Protein AF-A0A0S8ENV4-F1 (afdb_monomer_lite)

Structure (mmCIF, N/CA/C/O backbone):
data_AF-A0A0S8ENV4-F1
#
_entry.id   AF-A0A0S8ENV4-F1
#
loop_
_atom_site.group_PDB
_atom_site.id
_atom_site.type_symbol
_atom_site.label_atom_id
_atom_site.label_alt_id
_atom_site.label_comp_id
_atom_site.label_asym_id
_atom_site.label_entity_id
_atom_site.label_seq_id
_atom_site.pdbx_PDB_ins_code
_atom_site.Cartn_x
_atom_site.Cartn_y
_atom_site.Cartn_z
_atom_site.occupancy
_atom_site.B_iso_or_equiv
_atom_site.auth_seq_id
_atom_site.auth_comp_id
_atom_site.auth_asym_id
_atom_site.auth_atom_id
_atom_site.pdbx_PDB_model_num
ATOM 1 N N . MET A 1 1 ? 2.611 10.931 -15.092 1.00 64.75 1 MET A N 1
ATOM 2 C CA . MET A 1 1 ? 2.718 10.372 -13.723 1.00 64.75 1 MET A CA 1
ATOM 3 C C . MET A 1 1 ? 1.724 10.966 -12.720 1.00 64.75 1 MET A C 1
ATOM 5 O O . MET A 1 1 ? 1.027 10.180 -12.105 1.00 64.75 1 MET A O 1
ATOM 9 N N . TYR A 1 2 ? 1.572 12.291 -12.578 1.00 74.19 2 TYR A N 1
ATOM 10 C CA . TYR A 1 2 ? 0.789 12.902 -11.478 1.00 74.19 2 TYR A CA 1
ATOM 11 C C . TYR A 1 2 ? -0.680 12.464 -11.301 1.00 74.19 2 TYR A C 1
ATOM 13 O O . TYR A 1 2 ? -1.151 12.374 -10.174 1.00 74.19 2 TYR A O 1
ATOM 21 N N . LEU A 1 3 ? -1.425 12.195 -12.379 1.00 83.12 3 LEU A N 1
ATOM 22 C CA . LEU A 1 3 ? -2.803 11.687 -12.252 1.00 83.12 3 LEU A CA 1
ATOM 23 C C . LEU A 1 3 ? -2.834 10.184 -11.953 1.00 83.12 3 LEU A C 1
ATOM 25 O O . LEU A 1 3 ? -3.676 9.704 -11.200 1.00 83.12 3 LEU A O 1
ATOM 29 N N . LEU A 1 4 ? -1.879 9.449 -12.523 1.00 83.06 4 LEU A N 1
ATOM 30 C CA . LEU A 1 4 ? -1.761 8.008 -12.346 1.00 83.06 4 LEU A CA 1
ATOM 31 C C . LEU A 1 4 ? -1.378 7.663 -10.900 1.00 83.06 4 LEU A C 1
ATOM 33 O O . LEU A 1 4 ? -1.921 6.718 -10.338 1.00 83.06 4 LEU A O 1
ATOM 37 N N . THR A 1 5 ? -0.516 8.463 -10.266 1.00 86.00 5 THR A N 1
ATOM 38 C CA . THR A 1 5 ? -0.148 8.287 -8.852 1.00 86.00 5 THR A CA 1
ATOM 39 C C . THR A 1 5 ? -1.359 8.385 -7.931 1.00 86.00 5 THR A C 1
ATOM 41 O O . THR A 1 5 ? -1.475 7.579 -7.017 1.00 86.00 5 THR A O 1
ATOM 44 N N . GLN A 1 6 ? -2.300 9.298 -8.198 1.00 90.06 6 GLN A N 1
ATOM 45 C CA . GLN A 1 6 ? -3.540 9.389 -7.417 1.00 90.06 6 GLN A CA 1
ATOM 46 C C . GLN A 1 6 ? -4.375 8.111 -7.537 1.00 90.06 6 GLN A C 1
ATOM 48 O O . GLN A 1 6 ? -4.850 7.587 -6.531 1.00 90.06 6 GLN A O 1
ATOM 53 N N . ALA A 1 7 ? -4.504 7.569 -8.752 1.00 90.44 7 ALA A N 1
ATOM 54 C CA . ALA A 1 7 ? -5.225 6.321 -8.975 1.00 90.44 7 ALA A CA 1
ATOM 55 C C . ALA A 1 7 ? -4.591 5.152 -8.204 1.00 90.44 7 ALA A C 1
ATOM 57 O O . ALA A 1 7 ? -5.314 4.409 -7.541 1.00 90.44 7 ALA A O 1
ATOM 58 N N . TYR A 1 8 ? -3.260 5.017 -8.224 1.00 90.19 8 TYR A N 1
ATOM 59 C CA . TYR A 1 8 ? -2.560 3.998 -7.435 1.00 90.19 8 TYR A CA 1
ATOM 60 C C . TYR A 1 8 ? -2.781 4.193 -5.937 1.00 90.19 8 TYR A C 1
ATOM 62 O O . TYR A 1 8 ? -3.260 3.276 -5.272 1.00 90.19 8 TYR A O 1
ATOM 70 N N . PHE A 1 9 ? -2.508 5.400 -5.435 1.00 91.12 9 PHE A N 1
ATOM 71 C CA . PHE A 1 9 ? -2.544 5.709 -4.008 1.00 91.12 9 PHE A CA 1
ATOM 72 C C . PHE A 1 9 ? -3.914 5.452 -3.404 1.00 91.12 9 PHE A C 1
ATOM 74 O O . PHE A 1 9 ? -4.012 4.808 -2.362 1.00 91.12 9 PHE A O 1
ATOM 81 N N . LEU A 1 10 ? -4.976 5.892 -4.072 1.00 92.56 10 LEU A N 1
ATOM 82 C CA . LEU A 1 10 ? -6.334 5.629 -3.612 1.00 92.56 10 LEU A CA 1
ATOM 83 C C . LEU A 1 10 ? -6.660 4.135 -3.687 1.00 92.56 10 LEU A C 1
ATOM 85 O O . LEU A 1 10 ? -7.176 3.569 -2.725 1.00 92.56 10 LEU A O 1
ATOM 89 N N . THR A 1 11 ? -6.317 3.477 -4.798 1.00 94.44 11 THR A N 1
ATOM 90 C CA . THR A 1 11 ? -6.672 2.070 -5.020 1.00 94.44 11 THR A CA 1
ATOM 91 C C . THR A 1 11 ? -6.085 1.172 -3.945 1.00 94.44 11 THR A C 1
ATOM 93 O O . THR A 1 11 ? -6.843 0.458 -3.284 1.00 94.44 11 THR A O 1
ATOM 96 N N . TYR A 1 12 ? -4.767 1.198 -3.735 1.00 94.25 12 TYR A N 1
ATOM 97 C CA . TYR A 1 12 ? -4.153 0.275 -2.786 1.00 94.25 12 TYR A CA 1
ATOM 98 C C . TYR A 1 12 ? -4.531 0.624 -1.338 1.00 94.25 12 TYR A C 1
ATOM 100 O O . TYR A 1 12 ? -4.786 -0.292 -0.563 1.00 94.25 12 TYR A O 1
ATOM 108 N N . HIS A 1 13 ? -4.655 1.907 -0.957 1.00 93.06 13 HIS A N 1
ATOM 109 C CA . HIS A 1 13 ? -5.015 2.271 0.420 1.00 93.06 13 HIS A CA 1
ATOM 110 C C . HIS A 1 13 ? -6.446 1.844 0.744 1.00 93.06 13 HIS A C 1
ATOM 112 O O . HIS A 1 13 ? -6.684 1.184 1.758 1.00 93.06 13 HIS A O 1
ATOM 118 N N . THR A 1 14 ? -7.408 2.170 -0.124 1.00 93.31 14 THR A N 1
ATOM 119 C CA . THR A 1 14 ? -8.816 1.835 0.105 1.00 93.31 14 THR A CA 1
ATOM 120 C C . THR A 1 14 ? -9.017 0.325 0.152 1.00 93.31 14 THR A C 1
ATOM 122 O O . THR A 1 14 ? -9.626 -0.199 1.086 1.00 93.31 14 THR A O 1
ATOM 125 N N . THR A 1 15 ? -8.484 -0.400 -0.828 1.00 95.00 15 THR A N 1
ATOM 126 C CA . THR A 1 15 ? -8.673 -1.853 -0.905 1.00 95.00 15 THR A CA 1
ATOM 127 C C . THR A 1 15 ? -7.898 -2.599 0.181 1.00 95.00 15 THR A C 1
ATOM 129 O O . THR A 1 15 ? -8.442 -3.548 0.748 1.00 95.00 15 THR A O 1
ATOM 132 N N . ALA A 1 16 ? -6.689 -2.164 0.556 1.00 94.06 16 ALA A N 1
ATOM 133 C CA . ALA A 1 16 ? -5.954 -2.748 1.678 1.00 94.06 16 ALA A CA 1
ATOM 134 C C . ALA A 1 16 ? -6.716 -2.587 2.997 1.00 94.06 16 ALA A C 1
ATOM 136 O O . ALA A 1 16 ? -6.852 -3.559 3.740 1.00 94.06 16 ALA A O 1
ATOM 137 N N . VAL A 1 17 ? -7.279 -1.405 3.270 1.00 91.75 17 VAL A N 1
ATOM 138 C CA . VAL A 1 17 ? -8.107 -1.181 4.465 1.00 91.75 17 VAL A CA 1
ATOM 139 C C . VAL A 1 17 ? -9.339 -2.086 4.454 1.00 91.75 17 VAL A C 1
ATOM 141 O O . VAL A 1 17 ? -9.632 -2.719 5.470 1.00 91.75 17 VAL A O 1
ATOM 144 N N . VAL A 1 18 ? -10.028 -2.223 3.316 1.00 92.38 18 VAL A N 1
ATOM 145 C CA . VAL A 1 18 ? -11.169 -3.147 3.177 1.00 92.38 18 VAL A CA 1
ATOM 146 C C . VAL A 1 18 ? -10.757 -4.591 3.483 1.00 92.38 18 VAL A C 1
ATOM 148 O O . VAL A 1 18 ? -11.434 -5.263 4.263 1.00 92.38 18 VAL A O 1
ATOM 151 N N . VAL A 1 19 ? -9.636 -5.064 2.931 1.00 93.50 19 VAL A N 1
ATOM 152 C CA . VAL A 1 19 ? -9.117 -6.421 3.174 1.00 93.50 19 VAL A CA 1
ATOM 153 C C . VAL A 1 19 ? -8.758 -6.620 4.646 1.00 93.50 19 VAL A C 1
ATOM 155 O O . VAL A 1 19 ? -9.214 -7.585 5.258 1.00 93.50 19 VAL A O 1
ATOM 158 N N . LEU A 1 20 ? -8.008 -5.697 5.249 1.00 91.50 20 LEU A N 1
ATOM 159 C CA . LEU A 1 20 ? -7.611 -5.768 6.659 1.00 91.50 20 LEU A CA 1
ATOM 160 C C . LEU A 1 20 ? -8.832 -5.771 7.592 1.00 91.50 20 LEU A C 1
ATOM 162 O O . LEU A 1 20 ? -8.895 -6.568 8.532 1.00 91.50 20 LEU A O 1
ATOM 166 N N . ARG A 1 21 ? -9.848 -4.946 7.307 1.00 89.25 21 ARG A N 1
ATOM 167 C CA . ARG A 1 21 ? -11.116 -4.929 8.058 1.00 89.25 21 ARG A CA 1
ATOM 168 C C . ARG A 1 21 ? -11.882 -6.235 7.881 1.00 89.25 21 ARG A C 1
ATOM 170 O O . ARG A 1 21 ? -12.423 -6.772 8.851 1.00 89.25 21 ARG A O 1
ATOM 177 N N . ARG A 1 22 ? -11.908 -6.789 6.668 1.00 90.69 22 ARG A N 1
ATOM 178 C CA . ARG A 1 22 ? -12.562 -8.073 6.393 1.00 90.69 22 ARG A CA 1
ATOM 179 C C . ARG A 1 22 ? -11.885 -9.221 7.133 1.00 90.69 22 ARG A C 1
ATOM 181 O O . ARG A 1 22 ? -12.584 -10.044 7.713 1.00 90.69 22 ARG A O 1
ATOM 188 N N . ILE A 1 23 ? -10.555 -9.247 7.170 1.00 89.62 23 ILE A N 1
ATOM 189 C CA . ILE A 1 23 ? -9.777 -10.214 7.952 1.00 89.62 23 ILE A CA 1
ATOM 190 C C . ILE A 1 23 ? -10.142 -10.100 9.435 1.00 89.62 23 ILE A C 1
ATOM 192 O O . ILE A 1 23 ? -10.471 -11.105 10.059 1.00 89.62 23 ILE A O 1
ATOM 196 N N . ARG A 1 24 ? -10.172 -8.883 9.991 1.00 85.44 24 ARG A N 1
ATOM 197 C CA . ARG A 1 24 ? -10.464 -8.662 11.416 1.00 85.44 24 ARG A CA 1
ATOM 198 C C . ARG A 1 24 ? -11.903 -8.993 11.821 1.00 85.44 24 ARG A C 1
ATOM 200 O O . ARG A 1 24 ? -12.134 -9.401 12.952 1.00 85.44 24 ARG A O 1
ATOM 207 N N . THR A 1 25 ? -12.863 -8.800 10.920 1.00 86.12 25 THR A N 1
ATOM 208 C CA . THR A 1 25 ? -14.289 -9.103 11.154 1.00 86.12 25 THR A CA 1
ATOM 209 C C . THR A 1 25 ? -14.671 -10.535 10.786 1.00 86.12 25 THR A C 1
ATOM 211 O O . THR A 1 25 ? -15.765 -10.994 11.118 1.00 86.12 25 THR A O 1
ATOM 214 N N . SER A 1 26 ? -13.795 -11.260 10.091 1.00 85.94 26 SER A N 1
ATOM 215 C CA . SER A 1 26 ? -14.014 -12.669 9.785 1.00 85.94 26 SER A CA 1
ATOM 216 C C . SER A 1 26 ? -13.936 -13.523 11.054 1.00 85.94 26 SER A C 1
ATOM 218 O O . SER A 1 26 ? -13.189 -13.221 11.979 1.00 85.94 26 SER A O 1
ATOM 220 N N . ARG A 1 27 ? -14.670 -14.642 11.084 1.00 78.69 27 ARG A N 1
ATOM 221 C CA . ARG A 1 27 ? -14.599 -15.639 12.171 1.00 78.69 27 ARG A CA 1
ATOM 222 C C . ARG A 1 27 ? -13.315 -16.483 12.128 1.00 78.69 27 ARG A C 1
ATOM 224 O O . ARG A 1 27 ? -13.289 -17.589 12.661 1.00 78.69 27 ARG A O 1
ATOM 231 N N . LEU A 1 28 ? -12.277 -16.007 11.443 1.00 79.50 28 LEU A N 1
ATOM 232 C CA . LEU A 1 28 ? -10.992 -16.685 11.411 1.00 79.50 28 LEU A CA 1
ATOM 233 C C . LEU A 1 28 ? -10.353 -16.594 12.807 1.00 79.50 28 LEU A C 1
ATOM 235 O O . LEU A 1 28 ? -10.440 -15.540 13.442 1.00 79.50 28 LEU A O 1
ATOM 239 N N . PRO A 1 29 ? -9.688 -17.656 13.296 1.00 76.81 29 PRO A N 1
ATOM 240 C CA . PRO A 1 29 ? -8.992 -17.658 14.582 1.00 76.81 29 PRO A CA 1
ATOM 241 C C . PRO A 1 29 ? -7.675 -16.870 14.491 1.00 76.81 29 PRO A C 1
ATOM 243 O O . PRO A 1 29 ? -6.591 -17.375 14.776 1.00 76.81 29 PRO A O 1
ATOM 246 N N . VAL A 1 30 ? -7.751 -15.616 14.047 1.00 75.69 30 VAL A N 1
ATOM 247 C CA . VAL A 1 30 ? -6.604 -14.726 13.912 1.00 75.69 30 VAL A CA 1
ATOM 248 C C . VAL A 1 30 ? -6.269 -14.198 15.300 1.00 75.69 30 VAL A C 1
ATOM 250 O O . VAL A 1 30 ? -6.838 -13.215 15.776 1.00 75.69 30 VAL A O 1
ATOM 253 N N . GLY A 1 31 ? -5.349 -14.878 15.981 1.00 76.12 31 GLY A N 1
ATOM 254 C CA . GLY A 1 31 ? -4.799 -14.388 17.240 1.00 76.12 31 GLY A CA 1
ATOM 255 C C . GLY A 1 31 ? -4.116 -13.027 17.055 1.00 76.12 31 GLY A C 1
ATOM 256 O O . GLY A 1 31 ? -3.624 -12.707 15.972 1.00 76.12 31 GLY A O 1
ATOM 257 N N . LYS A 1 32 ? -4.016 -12.232 18.130 1.00 78.31 32 LYS A N 1
ATOM 258 C CA . LYS A 1 32 ? -3.357 -10.906 18.111 1.00 78.31 32 LYS A CA 1
ATOM 259 C C . LYS A 1 32 ? -1.937 -10.947 17.520 1.00 78.31 32 LYS A C 1
ATOM 261 O O . LYS A 1 32 ? -1.518 -9.999 16.868 1.00 78.31 32 LYS A O 1
ATOM 266 N N . MET A 1 33 ? -1.228 -12.063 17.700 1.00 83.75 33 MET A N 1
ATOM 267 C CA . MET A 1 33 ? 0.126 -12.284 17.182 1.00 83.75 33 MET A CA 1
ATOM 268 C C . MET A 1 33 ? 0.185 -12.497 15.659 1.00 83.75 33 MET A C 1
ATOM 270 O O . MET A 1 33 ? 1.220 -12.256 15.051 1.00 83.75 33 MET A O 1
ATOM 274 N N . MET A 1 34 ? -0.918 -12.904 15.023 1.00 87.50 34 MET A N 1
ATOM 275 C CA . MET A 1 34 ? -0.986 -13.064 13.565 1.00 87.50 34 MET A CA 1
ATOM 276 C C . MET A 1 34 ? -1.250 -11.745 12.834 1.00 87.50 34 MET A C 1
ATOM 278 O O . MET A 1 34 ? -1.079 -11.673 11.619 1.00 87.50 34 MET A O 1
ATOM 282 N N . TRP A 1 35 ? -1.648 -10.692 13.552 1.00 87.69 35 TRP A N 1
ATOM 283 C CA . TRP A 1 35 ? -1.983 -9.411 12.938 1.00 87.69 35 TRP A CA 1
ATOM 284 C C . TRP A 1 35 ? -0.809 -8.762 12.185 1.00 87.69 35 TRP A C 1
ATOM 286 O O . TRP A 1 35 ? -1.006 -8.406 11.023 1.00 87.69 35 TRP A O 1
ATOM 296 N N . PRO A 1 36 ? 0.418 -8.668 12.746 1.00 91.50 36 PRO A N 1
ATOM 297 C CA . PRO A 1 36 ? 1.564 -8.13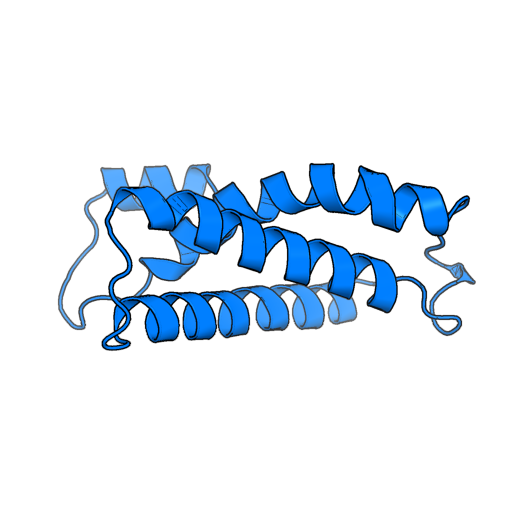0 12.009 1.00 91.50 36 PRO A CA 1
ATOM 298 C C . PRO A 1 36 ? 1.908 -8.950 10.761 1.00 91.50 36 PRO A C 1
ATOM 300 O O . PRO A 1 36 ? 2.269 -8.383 9.736 1.00 91.50 36 PRO A O 1
ATOM 303 N N . VAL A 1 37 ? 1.744 -10.276 10.823 1.00 92.75 37 VAL A N 1
ATOM 304 C CA . VAL A 1 37 ? 2.004 -11.178 9.690 1.00 92.75 37 VAL A CA 1
ATOM 305 C C . VAL A 1 37 ? 1.010 -10.929 8.555 1.00 92.75 37 VAL A C 1
ATOM 307 O O . VAL A 1 37 ? 1.397 -10.864 7.392 1.00 92.75 37 VAL A O 1
ATOM 310 N N . LEU A 1 38 ? -0.268 -10.741 8.883 1.00 92.69 38 LEU A N 1
ATOM 311 C CA . LEU A 1 38 ? -1.312 -10.456 7.898 1.00 92.69 38 LEU A CA 1
ATOM 312 C C . LEU A 1 38 ? -1.179 -9.049 7.317 1.00 92.69 38 LEU A C 1
ATOM 314 O O . LEU A 1 38 ? -1.335 -8.878 6.110 1.00 92.69 38 LEU A O 1
ATOM 318 N N . LEU A 1 39 ? -0.833 -8.060 8.147 1.00 93.81 39 LEU A N 1
ATOM 319 C CA . LEU A 1 39 ? -0.497 -6.717 7.681 1.00 93.81 39 LEU A CA 1
ATOM 320 C C . LEU A 1 39 ? 0.666 -6.765 6.687 1.00 93.81 39 LEU A C 1
ATOM 322 O O . LEU A 1 39 ? 0.550 -6.216 5.594 1.00 93.81 39 LEU A O 1
ATOM 326 N N . PHE A 1 40 ? 1.746 -7.467 7.037 1.00 95.50 40 PHE A N 1
ATOM 327 C CA . PHE A 1 40 ? 2.891 -7.666 6.154 1.00 95.50 40 PHE A CA 1
ATOM 328 C C . PHE A 1 40 ? 2.484 -8.352 4.845 1.00 95.50 40 PHE A C 1
ATOM 330 O O . PHE A 1 40 ? 2.866 -7.894 3.774 1.00 95.50 40 PHE A O 1
ATOM 337 N N . ALA A 1 41 ? 1.667 -9.406 4.902 1.00 95.44 41 ALA A N 1
ATOM 338 C CA . ALA A 1 41 ? 1.216 -10.119 3.709 1.00 95.44 41 ALA A CA 1
ATOM 339 C C . ALA A 1 41 ? 0.406 -9.217 2.760 1.00 95.44 41 ALA A C 1
ATOM 341 O O . ALA A 1 41 ? 0.646 -9.223 1.550 1.00 95.44 41 ALA A O 1
ATOM 342 N N . VAL A 1 42 ? -0.520 -8.410 3.291 1.00 95.81 42 VAL A N 1
ATOM 343 C CA . VAL A 1 42 ? -1.307 -7.449 2.498 1.00 95.81 42 VAL A CA 1
ATOM 344 C C . VAL A 1 42 ? -0.408 -6.348 1.925 1.00 95.81 42 VAL A C 1
ATOM 346 O O . VAL A 1 42 ? -0.512 -6.037 0.739 1.00 95.81 42 VAL A O 1
ATOM 349 N N . ALA A 1 43 ? 0.501 -5.799 2.734 1.00 96.25 43 ALA A N 1
ATOM 350 C CA . ALA A 1 43 ? 1.468 -4.785 2.316 1.00 96.25 43 ALA A CA 1
ATOM 351 C C . ALA A 1 43 ? 2.386 -5.288 1.195 1.00 96.25 43 ALA A C 1
ATOM 353 O O . ALA A 1 43 ? 2.519 -4.638 0.160 1.00 96.25 43 ALA A O 1
ATOM 354 N N . TYR A 1 44 ? 2.979 -6.470 1.358 1.00 96.56 44 TYR A N 1
ATOM 355 C CA . TYR A 1 44 ? 3.846 -7.071 0.349 1.00 96.56 44 TYR A CA 1
ATOM 356 C C . TYR A 1 44 ? 3.092 -7.370 -0.949 1.00 96.56 44 TYR A C 1
ATOM 358 O O . TYR A 1 44 ? 3.600 -7.083 -2.032 1.00 96.56 44 TYR A O 1
ATOM 366 N N . SER A 1 45 ? 1.860 -7.879 -0.851 1.00 96.00 45 SER A N 1
ATOM 367 C CA . SER A 1 45 ? 1.022 -8.149 -2.025 1.00 96.00 45 SER A CA 1
ATOM 368 C C . SER A 1 45 ? 0.779 -6.880 -2.843 1.00 96.00 45 SER A C 1
ATOM 370 O O . SER A 1 45 ? 0.968 -6.890 -4.058 1.00 96.00 45 SER A O 1
ATOM 372 N N . TRP A 1 46 ? 0.438 -5.767 -2.184 1.00 96.62 46 TRP A N 1
ATOM 373 C CA . TRP A 1 46 ? 0.254 -4.481 -2.858 1.00 96.62 46 TRP A CA 1
ATOM 374 C C . TRP A 1 46 ? 1.553 -3.911 -3.425 1.00 96.62 46 TRP A C 1
ATOM 376 O O . TRP A 1 46 ? 1.553 -3.466 -4.570 1.00 96.62 46 TRP A O 1
ATOM 386 N N . ALA A 1 47 ? 2.670 -4.004 -2.699 1.00 95.69 47 ALA A N 1
ATOM 387 C CA . ALA A 1 47 ? 3.983 -3.587 -3.203 1.00 95.69 47 ALA A CA 1
ATOM 388 C C . ALA A 1 47 ? 4.385 -4.341 -4.462 1.00 95.69 47 ALA A C 1
ATOM 390 O O . ALA A 1 47 ? 4.856 -3.734 -5.425 1.00 95.69 47 ALA A O 1
ATOM 391 N N . TRP A 1 48 ? 4.162 -5.649 -4.484 1.00 95.81 48 TRP A N 1
ATOM 392 C CA . TRP A 1 48 ? 4.434 -6.465 -5.653 1.00 95.81 48 TRP A CA 1
ATOM 393 C C . TRP A 1 48 ? 3.507 -6.112 -6.822 1.00 95.81 48 TRP A C 1
ATOM 395 O O . TRP A 1 48 ? 3.973 -5.923 -7.947 1.00 95.81 48 TRP A O 1
ATOM 405 N N . MET A 1 49 ? 2.202 -5.970 -6.562 1.00 94.88 49 MET A N 1
ATOM 406 C CA . MET A 1 49 ? 1.215 -5.619 -7.586 1.00 94.88 49 MET A CA 1
ATOM 407 C C . MET A 1 49 ? 1.487 -4.249 -8.203 1.00 94.88 49 MET A C 1
ATOM 409 O O . MET A 1 49 ? 1.470 -4.134 -9.425 1.00 94.88 49 MET A O 1
ATOM 413 N N . GLU A 1 50 ? 1.774 -3.231 -7.392 1.00 93.31 50 GLU A N 1
ATOM 414 C CA . GLU A 1 50 ? 2.099 -1.890 -7.881 1.00 93.31 50 GLU A CA 1
ATOM 415 C C . GLU A 1 50 ? 3.412 -1.885 -8.662 1.00 93.31 50 GLU A C 1
ATOM 417 O O . GLU A 1 50 ? 3.453 -1.343 -9.763 1.00 93.31 50 GLU A O 1
ATOM 422 N N . THR A 1 51 ? 4.449 -2.569 -8.162 1.00 92.56 51 THR A N 1
ATOM 423 C CA . THR A 1 51 ? 5.719 -2.736 -8.891 1.00 92.56 51 THR A CA 1
ATOM 424 C C . THR A 1 51 ? 5.466 -3.317 -10.283 1.00 92.56 51 THR A C 1
ATOM 426 O O . THR A 1 51 ? 5.958 -2.808 -11.288 1.00 92.56 51 THR A O 1
ATOM 429 N N . LYS A 1 52 ? 4.647 -4.369 -10.365 1.00 92.25 52 LYS A N 1
ATOM 430 C CA . LYS A 1 52 ? 4.307 -5.006 -11.637 1.00 92.25 52 LYS A CA 1
ATOM 431 C C . LYS A 1 52 ? 3.411 -4.132 -12.518 1.00 92.25 52 LYS A C 1
ATOM 433 O O . LYS A 1 52 ? 3.545 -4.167 -13.733 1.00 92.25 52 LYS A O 1
ATOM 438 N N . ALA A 1 53 ? 2.498 -3.360 -11.942 1.00 90.44 53 ALA A N 1
ATOM 439 C CA . ALA A 1 53 ? 1.603 -2.489 -12.698 1.00 90.44 53 ALA A CA 1
ATOM 440 C C . ALA A 1 53 ? 2.320 -1.236 -13.236 1.00 90.44 53 ALA A C 1
ATOM 442 O O . ALA A 1 53 ? 1.991 -0.758 -14.321 1.00 90.44 53 ALA A O 1
ATOM 443 N N . MET A 1 54 ? 3.346 -0.746 -12.531 1.00 87.88 54 MET A N 1
ATOM 444 C CA . MET A 1 54 ? 4.247 0.308 -13.012 1.00 87.88 54 MET A CA 1
ATOM 445 C C . MET A 1 54 ? 5.181 -0.174 -14.128 1.00 87.88 54 MET A C 1
ATOM 447 O O . MET A 1 54 ? 5.677 0.629 -14.912 1.00 87.88 54 MET A O 1
ATOM 451 N N . ALA A 1 55 ? 5.385 -1.485 -14.255 1.00 87.56 55 ALA A N 1
ATOM 452 C CA . ALA A 1 55 ? 6.130 -2.117 -15.341 1.00 87.56 55 ALA A CA 1
ATOM 453 C C . ALA A 1 55 ? 5.340 -2.186 -16.661 1.00 87.56 55 ALA A C 1
ATOM 455 O O . ALA A 1 55 ? 5.298 -3.223 -17.325 1.00 87.56 55 ALA A O 1
ATOM 456 N N . ASN A 1 56 ? 4.647 -1.110 -17.013 1.00 86.00 56 ASN A N 1
ATOM 457 C CA . ASN A 1 56 ? 3.718 -1.091 -18.128 1.00 86.00 56 ASN A CA 1
ATOM 458 C C . ASN A 1 56 ? 4.343 -0.390 -19.352 1.00 86.00 56 ASN A C 1
ATOM 460 O O . ASN A 1 56 ? 4.762 0.763 -19.216 1.00 86.00 56 ASN A O 1
ATOM 464 N N . PRO A 1 57 ? 4.349 -1.017 -20.549 1.00 86.50 57 PRO A N 1
ATOM 465 C CA . PRO A 1 57 ? 4.921 -0.428 -21.764 1.00 86.50 57 PRO A CA 1
ATOM 466 C C . PRO A 1 57 ? 4.415 0.984 -22.092 1.00 86.50 57 PRO A C 1
ATOM 468 O O . PRO A 1 57 ? 5.158 1.808 -22.616 1.00 86.50 57 PRO A O 1
ATOM 471 N N . TRP A 1 58 ? 3.166 1.310 -21.733 1.00 85.62 58 TRP A N 1
ATOM 472 C CA . TRP A 1 58 ? 2.577 2.633 -21.986 1.00 85.62 58 TRP A CA 1
ATOM 473 C C . TRP A 1 58 ? 3.286 3.788 -21.258 1.00 85.62 58 TRP A C 1
ATOM 475 O O . TRP A 1 58 ? 3.114 4.943 -21.644 1.00 85.62 58 TRP A O 1
ATOM 485 N N . ILE A 1 59 ? 4.052 3.500 -20.200 1.00 85.94 59 ILE A N 1
ATOM 486 C CA . ILE A 1 59 ? 4.746 4.504 -19.378 1.00 85.94 59 ILE A CA 1
ATOM 487 C C . ILE A 1 59 ? 6.268 4.326 -19.358 1.00 85.94 59 ILE A C 1
ATOM 489 O O . ILE A 1 59 ? 6.957 5.071 -18.662 1.00 85.94 59 ILE 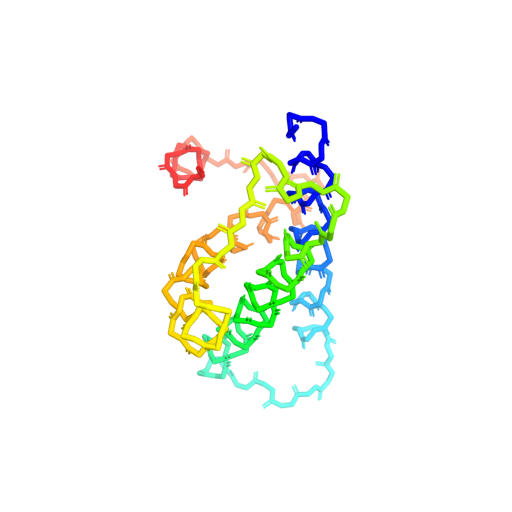A O 1
ATOM 493 N N . GLU A 1 60 ? 6.797 3.395 -20.154 1.00 85.81 60 GLU A N 1
ATOM 494 C CA . GLU A 1 60 ? 8.215 3.014 -20.177 1.00 85.81 60 GLU A CA 1
ATOM 495 C C . GLU A 1 60 ? 9.151 4.194 -20.487 1.00 85.81 60 GLU A C 1
ATOM 497 O O . GLU A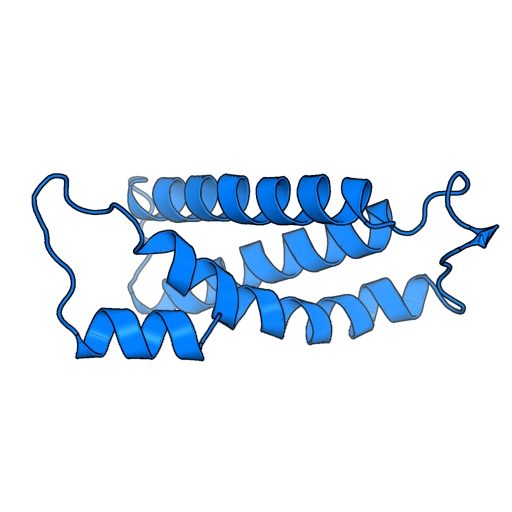 1 60 ? 10.235 4.304 -19.917 1.00 85.81 60 GLU A O 1
ATOM 502 N N . SER A 1 61 ? 8.701 5.139 -21.319 1.00 86.75 61 SER A N 1
ATOM 503 C CA . SER A 1 61 ? 9.450 6.363 -21.642 1.00 86.75 61 SER A CA 1
ATOM 504 C C . SER A 1 61 ? 9.637 7.310 -20.452 1.00 86.75 61 SER A C 1
ATOM 506 O O . SER A 1 61 ? 10.514 8.172 -20.486 1.00 86.75 61 SER A O 1
ATOM 508 N N . GLN A 1 62 ? 8.818 7.173 -19.406 1.00 85.62 62 GLN A N 1
ATOM 509 C CA . GLN A 1 62 ? 8.872 7.991 -18.194 1.00 85.62 62 GLN A CA 1
ATOM 510 C C . GLN A 1 62 ? 9.458 7.222 -17.010 1.00 85.62 62 GLN A C 1
ATOM 512 O O . GLN A 1 62 ? 10.127 7.814 -16.163 1.00 85.62 62 GLN A O 1
ATOM 517 N N . PHE A 1 63 ? 9.172 5.924 -16.922 1.00 85.88 63 PHE A N 1
ATOM 518 C CA . PHE A 1 63 ? 9.567 5.084 -15.805 1.00 85.88 63 PHE A CA 1
ATOM 519 C C . PHE A 1 63 ? 9.710 3.629 -16.245 1.00 85.88 63 PHE A C 1
ATOM 521 O O . PHE A 1 63 ? 8.788 3.046 -16.811 1.00 85.88 63 PHE A O 1
ATOM 528 N N . TYR A 1 64 ? 10.852 3.028 -15.927 1.00 89.94 64 TYR A N 1
ATOM 529 C CA . TYR A 1 64 ? 11.095 1.611 -16.146 1.00 89.94 64 TYR A CA 1
ATOM 530 C C . TYR A 1 64 ? 12.028 1.062 -15.069 1.00 89.94 64 TYR A C 1
ATOM 532 O O . TYR A 1 64 ? 12.845 1.778 -14.485 1.00 89.94 64 TYR A O 1
ATOM 540 N N . TYR A 1 65 ? 11.927 -0.241 -14.824 1.00 89.38 65 TYR A N 1
ATOM 541 C CA . TYR A 1 65 ? 12.856 -0.944 -13.953 1.00 89.38 65 TYR A CA 1
ATOM 542 C C . TYR A 1 65 ? 13.965 -1.566 -14.792 1.00 89.38 65 TYR A C 1
ATOM 544 O O . TYR A 1 65 ? 13.697 -2.336 -15.710 1.00 89.38 65 TYR A O 1
ATOM 552 N N . LYS A 1 66 ? 15.221 -1.284 -14.437 1.00 91.50 66 LYS A N 1
ATOM 553 C CA . LYS A 1 66 ? 16.388 -1.890 -15.094 1.00 91.50 66 LYS A CA 1
ATOM 554 C C .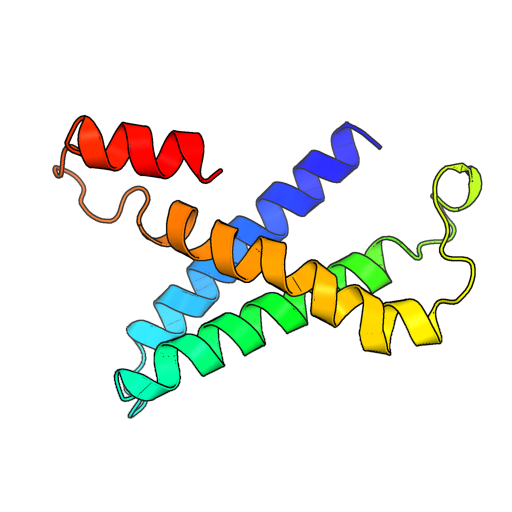 LYS A 1 66 ? 16.420 -3.417 -14.949 1.00 91.50 66 LYS A C 1
ATOM 556 O O . LYS A 1 66 ? 16.860 -4.109 -15.858 1.00 91.50 66 LYS A O 1
ATOM 561 N N . ASP A 1 67 ? 15.981 -3.926 -13.799 1.00 93.00 67 ASP A N 1
ATOM 562 C CA . ASP A 1 67 ? 15.920 -5.357 -13.499 1.00 93.00 67 ASP A CA 1
ATOM 563 C C . ASP A 1 67 ? 14.602 -5.676 -12.788 1.00 93.00 67 ASP A C 1
ATOM 565 O O . ASP A 1 67 ? 14.449 -5.477 -11.579 1.00 93.00 67 ASP A O 1
ATOM 569 N N . MET A 1 68 ? 13.631 -6.153 -13.567 1.00 91.94 68 MET A N 1
ATOM 570 C CA . MET A 1 68 ? 12.299 -6.485 -13.067 1.00 91.94 68 MET A CA 1
ATOM 571 C C . MET A 1 68 ? 12.331 -7.602 -12.027 1.00 91.94 68 MET A C 1
ATOM 573 O O . MET A 1 68 ? 11.611 -7.555 -11.033 1.00 91.94 68 MET A O 1
ATOM 577 N N . GLN A 1 69 ? 13.156 -8.624 -12.253 1.00 92.38 69 GLN A N 1
ATOM 578 C CA . GLN A 1 69 ? 13.175 -9.805 -11.398 1.00 92.38 69 GLN A CA 1
ATOM 579 C C . GLN A 1 69 ? 13.682 -9.441 -10.006 1.00 92.38 69 GLN A C 1
ATOM 581 O O . GLN A 1 69 ? 13.058 -9.800 -9.006 1.00 92.38 69 GLN A O 1
ATOM 586 N N . ARG A 1 70 ? 14.761 -8.655 -9.928 1.00 93.06 70 ARG A N 1
ATOM 587 C CA . ARG A 1 70 ? 15.269 -8.157 -8.644 1.00 93.06 70 ARG A CA 1
ATOM 588 C C . ARG A 1 70 ? 14.319 -7.168 -7.989 1.00 93.06 70 ARG A C 1
ATOM 590 O O . ARG A 1 70 ? 14.187 -7.197 -6.766 1.00 93.06 70 ARG A O 1
ATOM 597 N N . MET A 1 71 ? 13.645 -6.326 -8.770 1.00 94.06 71 MET A N 1
ATOM 598 C CA . MET A 1 71 ? 12.660 -5.402 -8.219 1.00 94.06 71 MET A CA 1
ATOM 599 C C . MET A 1 71 ? 11.491 -6.155 -7.573 1.00 94.06 71 MET A C 1
ATOM 601 O O . MET A 1 71 ? 11.124 -5.837 -6.450 1.00 94.06 71 MET A O 1
ATOM 605 N N . LEU A 1 72 ? 10.955 -7.192 -8.214 1.00 92.44 72 LEU A N 1
ATOM 606 C CA . LEU A 1 72 ? 9.865 -7.989 -7.643 1.00 92.44 72 LEU A CA 1
ATOM 607 C C . LEU A 1 72 ? 10.318 -8.835 -6.440 1.00 92.44 72 LEU A C 1
ATOM 609 O O . LEU A 1 72 ? 9.559 -9.003 -5.486 1.00 92.44 72 LEU A O 1
ATOM 613 N N . ALA A 1 73 ? 11.547 -9.361 -6.467 1.00 88.38 73 ALA A N 1
ATOM 614 C CA . ALA A 1 73 ? 12.075 -10.202 -5.392 1.00 88.38 73 ALA A CA 1
ATOM 615 C C . ALA A 1 73 ? 12.463 -9.398 -4.139 1.00 88.38 73 ALA A C 1
ATOM 617 O O . ALA A 1 73 ? 12.061 -9.742 -3.030 1.00 88.38 73 ALA A O 1
ATOM 618 N N . PHE A 1 74 ? 13.234 -8.322 -4.312 1.00 93.62 74 PHE A N 1
ATOM 619 C CA . PHE A 1 74 ? 13.812 -7.546 -3.211 1.00 93.62 74 PHE A CA 1
ATOM 620 C C . PHE A 1 74 ? 13.220 -6.144 -3.118 1.00 93.62 74 PHE A C 1
ATOM 622 O O . PHE A 1 74 ? 12.920 -5.672 -2.025 1.00 93.62 74 PHE A O 1
ATOM 629 N N . GLY A 1 75 ? 13.012 -5.478 -4.253 1.00 92.56 75 GLY A N 1
ATOM 630 C CA . GLY A 1 75 ? 12.465 -4.121 -4.286 1.00 92.56 75 GLY A CA 1
ATOM 631 C C . GLY A 1 75 ? 11.080 -4.035 -3.646 1.00 92.56 75 GLY A C 1
ATOM 632 O O . GLY A 1 75 ? 10.866 -3.200 -2.773 1.00 92.56 75 GLY A O 1
ATOM 633 N N . SER A 1 76 ? 10.167 -4.945 -3.989 1.00 93.81 76 SER A N 1
ATOM 634 C CA . SER A 1 76 ? 8.824 -5.003 -3.404 1.00 93.81 76 SER A CA 1
ATOM 635 C C . SER A 1 76 ? 8.851 -5.328 -1.908 1.00 93.81 76 SER A C 1
ATOM 637 O O . SER A 1 76 ? 7.986 -4.857 -1.175 1.00 93.81 76 SER A O 1
ATOM 639 N N . LEU A 1 77 ? 9.863 -6.062 -1.424 1.00 94.62 77 LEU A N 1
ATOM 640 C CA . LEU A 1 77 ? 10.046 -6.308 0.008 1.00 94.62 77 LEU A CA 1
ATOM 641 C C . LEU A 1 77 ? 10.357 -5.003 0.748 1.00 94.62 77 LEU A C 1
ATOM 643 O O . LEU A 1 77 ? 9.657 -4.664 1.699 1.00 94.62 77 LEU A O 1
ATOM 647 N N . PHE A 1 78 ? 11.353 -4.241 0.294 1.00 94.56 78 PHE A N 1
ATOM 648 C CA . PHE A 1 78 ? 11.677 -2.948 0.907 1.00 94.56 78 PHE A CA 1
ATOM 649 C C . PHE A 1 78 ? 10.556 -1.929 0.719 1.00 94.56 78 PHE A C 1
ATOM 651 O O . PHE A 1 78 ? 10.236 -1.189 1.644 1.00 94.56 78 PHE A O 1
ATOM 658 N N . TYR A 1 79 ? 9.911 -1.928 -0.445 1.00 93.88 79 TYR A N 1
ATOM 659 C CA . TYR A 1 79 ? 8.799 -1.029 -0.714 1.00 93.88 79 TYR A CA 1
ATOM 660 C C . TYR A 1 79 ? 7.590 -1.321 0.185 1.00 93.88 79 TYR A C 1
ATOM 662 O O . TYR A 1 79 ? 6.943 -0.393 0.660 1.00 93.88 79 TYR A O 1
ATOM 670 N N . SER A 1 80 ? 7.337 -2.587 0.529 1.00 95.12 80 SER A N 1
ATOM 671 C CA . SER A 1 80 ? 6.254 -2.954 1.450 1.00 95.12 80 SER A CA 1
ATOM 672 C C . SER A 1 80 ? 6.372 -2.308 2.836 1.00 95.12 80 SER A C 1
ATOM 674 O O . SER A 1 80 ? 5.354 -2.121 3.498 1.00 95.12 80 SER A O 1
ATOM 676 N N . LEU A 1 81 ? 7.575 -1.894 3.259 1.00 93.88 81 LEU A N 1
ATOM 677 C CA . LEU A 1 81 ? 7.780 -1.173 4.521 1.00 93.88 81 LEU A CA 1
ATOM 678 C C . LEU A 1 81 ? 6.996 0.144 4.563 1.00 93.88 81 LEU A C 1
ATOM 680 O O . LEU A 1 81 ? 6.452 0.491 5.611 1.00 93.88 81 LEU A O 1
ATOM 684 N N . TYR A 1 82 ? 6.871 0.830 3.421 1.00 92.56 82 TYR A N 1
ATOM 685 C CA . TYR A 1 82 ? 6.023 2.016 3.301 1.00 92.56 82 TYR A CA 1
ATOM 686 C C . TYR A 1 82 ? 4.561 1.678 3.625 1.00 92.56 82 TYR A C 1
ATOM 688 O O . TYR A 1 82 ? 3.931 2.347 4.439 1.00 92.56 82 TYR A O 1
ATOM 696 N N . PHE A 1 83 ? 4.032 0.585 3.074 1.00 94.12 83 PHE A N 1
ATOM 697 C CA . PHE A 1 83 ? 2.649 0.168 3.319 1.00 94.12 83 PHE A CA 1
ATOM 698 C C . PHE A 1 83 ? 2.392 -0.355 4.727 1.00 94.12 83 PHE A C 1
ATOM 700 O O . PHE A 1 83 ? 1.300 -0.158 5.257 1.00 94.12 83 PHE A O 1
ATOM 707 N N . ILE A 1 84 ? 3.384 -0.981 5.359 1.00 93.31 84 ILE A N 1
ATOM 708 C CA . ILE A 1 84 ? 3.278 -1.424 6.754 1.00 93.31 84 ILE A CA 1
ATOM 709 C C . ILE A 1 84 ? 3.078 -0.230 7.686 1.00 93.31 84 ILE A C 1
ATOM 711 O O . ILE A 1 84 ? 2.293 -0.331 8.625 1.00 93.31 84 ILE A O 1
ATOM 715 N N . ALA A 1 85 ? 3.752 0.891 7.423 1.00 89.31 85 ALA A N 1
ATOM 716 C CA . ALA A 1 85 ? 3.535 2.128 8.164 1.00 89.31 85 ALA A CA 1
ATOM 717 C C . ALA A 1 85 ? 2.229 2.820 7.746 1.00 89.31 85 ALA A C 1
ATOM 719 O O . ALA A 1 85 ? 1.453 3.241 8.602 1.00 89.31 85 ALA A O 1
ATOM 720 N N . SER A 1 86 ? 1.959 2.885 6.439 1.00 89.81 86 SER A N 1
ATOM 721 C CA . SER A 1 86 ? 0.863 3.681 5.891 1.00 89.81 86 SER A CA 1
ATOM 722 C C . SER A 1 86 ? -0.525 3.082 6.149 1.00 89.81 86 SER A C 1
ATOM 724 O O . SER A 1 86 ? -1.427 3.761 6.640 1.00 89.81 86 SER A O 1
ATOM 726 N N . PHE A 1 87 ? -0.734 1.788 5.877 1.00 91.81 87 PHE A N 1
ATOM 727 C CA . PHE A 1 87 ? -2.068 1.174 5.966 1.00 91.81 87 PHE A CA 1
ATOM 728 C C . PHE A 1 87 ? -2.710 1.294 7.352 1.00 91.81 87 PHE A C 1
ATOM 730 O O . PHE A 1 87 ? -3.897 1.615 7.406 1.00 91.81 87 PHE A O 1
ATOM 737 N N . PRO A 1 88 ? -1.991 1.095 8.476 1.00 88.81 88 PRO A N 1
ATOM 738 C CA . PRO A 1 88 ? -2.555 1.307 9.805 1.00 88.81 88 PRO A CA 1
ATOM 739 C C . PRO A 1 88 ? -3.062 2.732 10.053 1.00 88.81 88 PRO A C 1
ATOM 741 O O . PRO A 1 88 ? -4.055 2.891 10.763 1.00 88.81 88 PRO A O 1
ATOM 744 N N . ILE A 1 89 ? -2.432 3.758 9.474 1.00 86.31 89 ILE A N 1
ATOM 745 C CA . ILE A 1 89 ? -2.857 5.156 9.640 1.00 86.31 89 ILE A CA 1
ATOM 746 C C . ILE A 1 89 ? -4.257 5.335 9.046 1.00 86.31 89 ILE A C 1
ATOM 748 O O . ILE A 1 89 ? -5.183 5.747 9.746 1.00 86.31 89 ILE A O 1
ATOM 752 N N . PHE A 1 90 ? -4.437 4.922 7.787 1.00 85.38 90 PHE A N 1
ATOM 753 C CA . PHE A 1 90 ? -5.725 4.991 7.087 1.00 85.38 90 PHE A CA 1
ATOM 754 C C . PHE A 1 90 ? -6.760 4.003 7.630 1.00 85.38 90 PHE A C 1
ATOM 756 O O . PHE A 1 90 ? -7.955 4.280 7.602 1.00 85.38 90 PHE A O 1
ATOM 763 N N . TYR A 1 91 ? -6.323 2.859 8.159 1.00 85.75 91 TYR A N 1
ATOM 764 C CA . TYR A 1 91 ? -7.209 1.861 8.754 1.00 85.75 91 TYR A CA 1
ATOM 765 C C . TYR A 1 91 ? -8.016 2.436 9.925 1.00 85.75 91 TYR A C 1
ATOM 767 O O . TYR A 1 91 ? -9.214 2.163 10.025 1.00 85.75 91 TYR A O 1
ATOM 775 N N . ASN A 1 92 ? -7.365 3.243 10.771 1.00 80.00 92 ASN A N 1
ATOM 776 C CA . ASN A 1 92 ? -7.977 3.863 11.946 1.00 80.00 92 ASN A CA 1
ATOM 777 C C . ASN A 1 92 ? -8.854 5.080 11.604 1.00 80.00 92 ASN A C 1
ATOM 779 O O . ASN A 1 92 ? -9.605 5.544 12.468 1.00 80.00 92 ASN A O 1
ATOM 783 N N . LEU A 1 93 ? -8.727 5.631 10.390 1.00 78.25 93 LEU A N 1
ATOM 784 C CA . LEU A 1 93 ? -9.510 6.776 9.930 1.00 78.25 93 LEU A CA 1
ATOM 785 C C . LEU A 1 93 ? -11.000 6.385 9.859 1.00 78.25 93 LEU A C 1
ATOM 787 O O . LEU A 1 93 ? -11.348 5.317 9.345 1.00 78.25 93 LEU A O 1
ATOM 791 N N . ASP A 1 94 ? -11.866 7.242 10.403 1.00 65.94 94 ASP A N 1
ATOM 792 C CA . ASP A 1 94 ? -13.330 7.083 10.431 1.00 65.94 94 ASP A CA 1
ATOM 793 C C . ASP A 1 94 ? -13.873 5.796 11.094 1.00 65.94 94 ASP A C 1
ATOM 795 O O . ASP A 1 94 ? -14.948 5.312 10.741 1.00 65.94 94 ASP A O 1
ATOM 799 N N . GLU A 1 95 ? -13.173 5.218 12.080 1.00 68.19 95 GLU A N 1
ATOM 800 C CA . GLU A 1 95 ? -13.676 4.024 12.793 1.00 68.19 95 GLU A CA 1
ATOM 801 C C . GLU A 1 95 ? -14.937 4.271 13.644 1.00 68.19 95 GLU A C 1
ATOM 803 O O . GLU A 1 95 ? -15.712 3.339 13.868 1.00 68.19 95 GLU A O 1
ATOM 808 N N . GLY A 1 96 ? -15.174 5.501 14.109 1.00 71.12 96 GLY A N 1
ATOM 809 C CA . GLY A 1 96 ? -16.350 5.856 14.902 1.00 71.12 96 GLY A CA 1
ATOM 810 C C . GLY A 1 96 ? -16.997 7.135 14.390 1.00 71.12 96 GLY A C 1
ATOM 811 O O . GLY A 1 96 ? -16.335 8.158 14.231 1.00 71.12 96 GLY A O 1
ATOM 812 N N . ARG A 1 97 ? -18.313 7.074 14.159 1.00 65.19 97 ARG A N 1
ATOM 813 C CA . ARG A 1 97 ? -19.109 8.175 13.592 1.00 65.19 97 ARG A CA 1
ATOM 814 C C . ARG A 1 97 ? -19.052 9.457 14.436 1.00 65.19 97 ARG A C 1
ATOM 816 O O . ARG A 1 97 ? -19.109 10.541 13.874 1.00 65.19 97 ARG A O 1
ATOM 823 N N . ASP A 1 98 ? -18.859 9.301 15.749 1.00 71.06 98 ASP A N 1
ATOM 824 C CA . ASP A 1 98 ? -18.826 10.392 16.734 1.00 71.06 98 ASP A CA 1
ATOM 825 C C . ASP A 1 98 ? -17.497 10.463 17.517 1.00 71.06 98 ASP A C 1
ATOM 827 O O . ASP A 1 98 ? -17.383 11.182 18.510 1.00 71.06 98 ASP A O 1
ATOM 831 N N . THR A 1 99 ? -16.470 9.705 17.112 1.00 76.44 99 THR A N 1
ATOM 832 C CA . THR A 1 99 ? -15.169 9.729 17.801 1.00 76.44 99 THR A CA 1
ATOM 833 C C . THR A 1 99 ? -14.281 10.834 17.251 1.00 76.44 99 THR A C 1
ATOM 835 O O . THR A 1 99 ? -13.691 10.687 16.180 1.00 76.44 99 THR A O 1
ATOM 838 N N . SER A 1 100 ? -14.116 11.913 18.014 1.00 79.94 100 SER A N 1
ATOM 839 C CA . SER A 1 100 ? -13.085 12.911 17.739 1.00 79.94 100 SER A CA 1
ATOM 840 C C . SER A 1 100 ? -11.700 12.362 18.091 1.00 79.94 100 SER A C 1
ATOM 842 O O . SER A 1 100 ? -11.486 11.731 19.129 1.00 79.94 100 SER A O 1
ATOM 844 N N . TRP A 1 101 ? -10.732 12.569 17.199 1.00 85.31 101 TRP A N 1
ATOM 845 C CA . TRP A 1 101 ? -9.339 12.260 17.500 1.00 85.31 101 TRP A CA 1
ATOM 846 C C . TRP A 1 101 ? -8.759 13.336 18.419 1.00 85.31 101 TRP A C 1
ATOM 848 O O . TRP A 1 101 ? -8.987 14.529 18.217 1.00 85.31 101 TRP A O 1
ATOM 858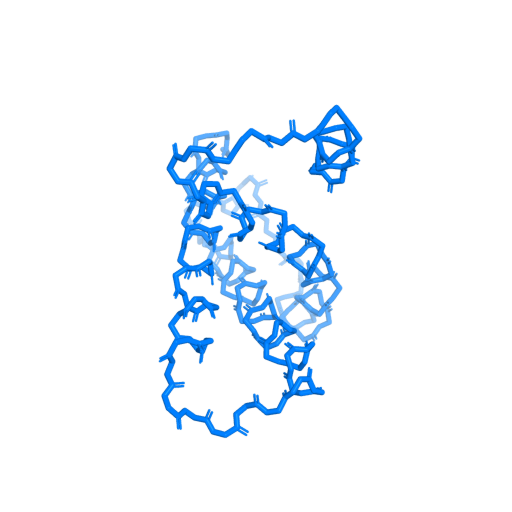 N N . SER A 1 102 ? -7.987 12.923 19.426 1.00 87.44 102 SER A N 1
ATOM 859 C CA . SER A 1 102 ? -7.205 13.863 20.230 1.00 87.44 102 SER A CA 1
ATOM 860 C C . SER A 1 102 ? -6.154 14.558 19.362 1.00 87.44 102 SER A C 1
ATOM 862 O O . SER A 1 102 ? -5.671 13.982 18.386 1.00 87.44 102 SER A O 1
ATOM 864 N N . LEU A 1 103 ? -5.716 15.757 19.762 1.00 89.31 103 LEU A N 1
ATOM 865 C CA . LEU A 1 103 ? -4.637 16.479 19.072 1.00 89.31 103 LEU A CA 1
ATOM 866 C C . LEU A 1 103 ? -3.380 15.612 18.904 1.00 89.31 103 LEU A C 1
ATOM 868 O O . LEU A 1 103 ? -2.742 15.646 17.859 1.00 89.31 103 LEU A O 1
ATOM 872 N N . THR A 1 104 ? -3.061 14.790 19.905 1.00 88.50 104 THR A N 1
ATOM 873 C CA . THR A 1 104 ? -1.934 13.851 19.858 1.00 88.50 104 THR A CA 1
ATOM 874 C C . THR A 1 104 ? -2.112 12.772 18.797 1.00 88.50 104 THR A C 1
ATOM 876 O O . THR A 1 104 ? -1.170 12.503 18.059 1.00 88.50 104 THR A O 1
ATOM 879 N N . LYS A 1 105 ? -3.306 12.178 18.675 1.00 84.75 105 LYS A N 1
ATOM 880 C CA . LYS A 1 105 ? -3.596 11.166 17.652 1.00 84.75 105 LYS A CA 1
ATOM 881 C C . LYS A 1 105 ? -3.575 11.785 16.254 1.00 84.75 105 LYS A C 1
ATOM 883 O O . LYS A 1 105 ? -2.994 11.199 15.348 1.00 84.75 105 LYS A O 1
ATOM 888 N N . THR A 1 106 ? -4.137 12.982 16.102 1.00 86.88 106 THR A N 1
ATOM 889 C CA . THR A 1 106 ? -4.116 13.743 14.845 1.00 86.88 106 THR A CA 1
ATOM 890 C C . THR A 1 106 ? -2.694 14.112 14.431 1.00 86.88 106 THR A C 1
ATOM 892 O O . THR A 1 106 ? -2.313 13.863 13.292 1.00 86.88 106 THR A O 1
ATOM 895 N N . ALA A 1 107 ? -1.887 14.647 15.351 1.00 87.88 107 ALA A N 1
ATOM 896 C CA . ALA A 1 107 ? -0.495 14.997 15.082 1.00 87.88 107 ALA A CA 1
ATOM 897 C C . ALA A 1 107 ? 0.349 13.757 14.767 1.00 87.88 107 ALA A C 1
ATOM 899 O O . ALA A 1 107 ? 1.102 13.770 13.801 1.00 87.88 107 ALA A O 1
ATOM 900 N N . ALA A 1 108 ? 0.192 12.672 15.531 1.00 84.19 108 ALA A N 1
ATOM 901 C CA . ALA A 1 108 ? 0.904 11.424 15.275 1.00 84.19 108 ALA A CA 1
ATOM 902 C C . ALA A 1 108 ? 0.568 10.864 13.888 1.00 84.19 108 ALA A C 1
ATOM 904 O O . ALA A 1 108 ? 1.482 10.562 13.133 1.00 84.19 108 ALA A O 1
ATOM 905 N N . ALA A 1 109 ? -0.718 10.797 13.533 1.00 81.00 109 ALA A N 1
ATOM 906 C CA . ALA A 1 109 ? -1.153 10.323 12.224 1.00 81.00 109 ALA A CA 1
ATOM 907 C C . ALA A 1 109 ? -0.644 11.212 11.081 1.00 81.00 109 ALA A C 1
ATOM 909 O O . ALA A 1 109 ? -0.121 10.688 10.102 1.00 81.00 109 ALA A O 1
ATOM 910 N N . GLY A 1 110 ? -0.746 12.539 11.224 1.00 81.06 110 GLY A N 1
ATOM 911 C CA . GLY A 1 110 ? -0.290 13.496 10.214 1.00 81.06 110 GLY A CA 1
ATOM 912 C C . GLY A 1 110 ? 1.229 13.537 10.032 1.00 81.06 110 GLY A C 1
ATOM 913 O O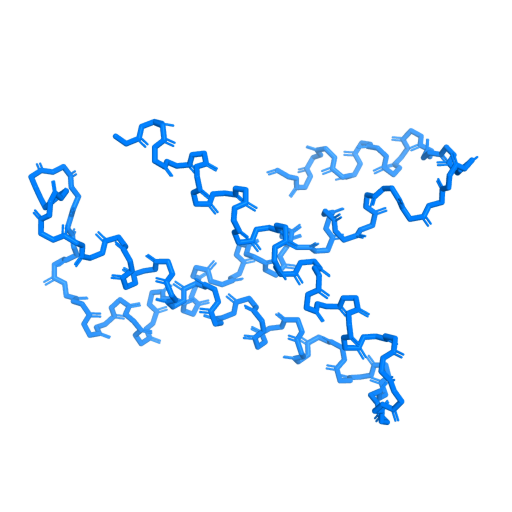 . GLY A 1 110 ? 1.687 13.799 8.930 1.00 81.06 110 GLY A O 1
ATOM 914 N N . LEU A 1 111 ? 2.011 13.259 11.081 1.00 81.94 111 LEU A N 1
ATOM 915 C CA . LEU A 1 111 ? 3.476 13.168 11.001 1.00 81.94 111 LEU A CA 1
ATOM 916 C C . LEU A 1 111 ? 3.972 11.799 10.516 1.00 81.94 111 LEU A C 1
ATOM 918 O O . LEU A 1 111 ? 5.139 11.668 10.157 1.00 81.94 111 LEU A O 1
ATOM 922 N N . SER A 1 112 ? 3.116 10.776 10.558 1.00 71.62 112 SER A N 1
ATOM 923 C CA . SER A 1 112 ? 3.444 9.419 10.108 1.00 71.62 112 SER A CA 1
ATOM 924 C C . SER A 1 112 ? 3.024 9.111 8.666 1.00 71.62 112 SER A C 1
ATOM 926 O O . SER A 1 112 ? 3.412 8.062 8.155 1.00 71.62 112 SER A O 1
ATOM 928 N N . ALA A 1 113 ? 2.215 9.983 8.052 1.00 61.53 113 ALA A N 1
ATOM 929 C CA . ALA A 1 113 ? 1.723 9.876 6.676 1.00 61.53 113 ALA A CA 1
ATOM 930 C C . ALA A 1 113 ? 2.647 10.608 5.693 1.00 61.53 113 ALA A C 1
ATOM 932 O O . ALA A 1 113 ? 2.808 10.093 4.562 1.00 61.53 113 ALA A O 1
#

Secondary structure (DSSP, 8-state):
-HHHHHHHHHHHHHHHHHHHHHHHHSSS---GGGHHHHHHHHHHHHHHHHHHHHS-GGGTTT---S-HHHIIIIIHHHHHHHHHHHHHHHHTTTSSTT-PPPHHHHHHHHHH-

Foldseek 3Di:
DVVVVVVLVCVLLVVLLVVLVCVVPDPPPCPPVCSLVVQLVSLLVSLLVVLVVQCDPVCVVPDHDPDSVCCNVPVSNVNSVLSSQQNVLSNPPPPDPPDDDDPVNVVVSVVSD

Sequence (113 aa):
MYLLTQAYFLTYHTTAVVVLRRIRTSRLPVGKMMWPVLLFAVAYSWAWMETKAMANPWIESQFYYKDMQRMLAFGSLFYSLYFIASFPIFYNLDEGRDTSWSLTKTAAAGLSA

pLDDT: mean 87.47, std 7.68, range [61.53, 96.62]

Radius of gyration: 16.2 Å; chains: 1; bounding box: 36×34×42 Å